Protein AF-A0A7X9HHT7-F1 (afdb_monomer_lite)

Structure (mmCIF, N/CA/C/O backbone):
data_AF-A0A7X9HHT7-F1
#
_entry.id   AF-A0A7X9HHT7-F1
#
loop_
_atom_site.group_PDB
_atom_site.id
_atom_site.type_symbol
_atom_site.label_atom_id
_atom_site.label_alt_id
_atom_site.label_comp_id
_atom_site.label_asym_id
_atom_site.label_entity_id
_atom_site.label_seq_id
_atom_site.pdbx_PDB_ins_code
_atom_site.Cartn_x
_atom_site.Cartn_y
_atom_site.Cartn_z
_atom_site.occupancy
_atom_site.B_iso_or_equiv
_atom_site.auth_seq_id
_atom_site.auth_comp_id
_atom_site.auth_asym_id
_atom_site.auth_atom_id
_atom_site.pdbx_PDB_model_num
ATOM 1 N N . MET A 1 1 ? -0.452 -2.996 3.138 1.00 68.06 1 MET A N 1
ATOM 2 C CA . MET A 1 1 ? -0.405 -1.711 2.404 1.00 68.06 1 MET A CA 1
ATOM 3 C C . MET A 1 1 ? -1.288 -0.634 3.029 1.00 68.06 1 MET A C 1
ATOM 5 O O . MET A 1 1 ? -0.842 0.496 3.069 1.00 68.06 1 MET A O 1
ATOM 9 N N . ARG A 1 2 ? -2.475 -0.946 3.584 1.00 79.44 2 ARG A N 1
ATOM 10 C CA . ARG A 1 2 ? -3.399 0.076 4.130 1.00 79.44 2 ARG A CA 1
ATOM 11 C C . ARG A 1 2 ? -2.807 1.014 5.195 1.00 79.44 2 ARG A C 1
ATOM 13 O O . ARG A 1 2 ? -3.199 2.171 5.240 1.00 79.44 2 ARG A O 1
ATOM 20 N N . ASP A 1 3 ? -1.890 0.516 6.024 1.00 83.19 3 ASP A N 1
ATOM 21 C CA . ASP A 1 3 ? -1.199 1.315 7.048 1.00 83.19 3 ASP A CA 1
ATOM 22 C C . ASP A 1 3 ? 0.188 1.825 6.614 1.00 83.19 3 ASP A C 1
ATOM 24 O O . ASP A 1 3 ? 0.961 2.256 7.460 1.00 83.19 3 ASP A O 1
ATOM 28 N N . ALA A 1 4 ? 0.557 1.714 5.334 1.00 87.44 4 ALA A N 1
ATOM 29 C CA . ALA A 1 4 ? 1.867 2.160 4.864 1.00 87.44 4 ALA A CA 1
ATOM 30 C C . ALA A 1 4 ? 1.840 3.652 4.513 1.00 87.44 4 ALA A C 1
ATOM 32 O O . ALA A 1 4 ? 1.065 4.058 3.647 1.00 87.44 4 ALA A O 1
ATOM 33 N N . ASP A 1 5 ? 2.725 4.436 5.130 1.00 90.31 5 ASP A N 1
ATOM 34 C CA . ASP A 1 5 ? 2.902 5.862 4.823 1.00 90.31 5 ASP A CA 1
ATOM 35 C C . ASP A 1 5 ? 3.690 6.085 3.518 1.00 90.31 5 ASP A C 1
ATOM 37 O O . ASP A 1 5 ? 3.442 7.047 2.790 1.00 90.31 5 ASP A O 1
ATOM 41 N N . LEU A 1 6 ? 4.615 5.170 3.205 1.00 93.75 6 LEU A N 1
ATOM 42 C CA . LEU A 1 6 ? 5.462 5.178 2.012 1.00 93.75 6 LEU A CA 1
ATOM 43 C C . LEU A 1 6 ? 5.339 3.847 1.265 1.00 93.75 6 LEU A C 1
ATOM 45 O O . LEU A 1 6 ? 5.525 2.777 1.847 1.00 93.75 6 LEU A O 1
ATOM 49 N N . VAL A 1 7 ? 5.096 3.929 -0.041 1.00 95.38 7 VAL A N 1
ATOM 50 C CA . VAL A 1 7 ? 5.185 2.805 -0.975 1.00 95.38 7 VAL A CA 1
ATOM 51 C C . VAL A 1 7 ? 6.231 3.144 -2.033 1.00 95.38 7 VAL A C 1
ATOM 53 O O . VAL A 1 7 ? 6.105 4.128 -2.757 1.00 95.38 7 VAL A O 1
ATOM 56 N N . SER A 1 8 ? 7.277 2.324 -2.098 1.00 96.06 8 SER A N 1
ATOM 57 C CA . SER A 1 8 ? 8.361 2.439 -3.072 1.00 96.06 8 SER A CA 1
ATOM 58 C C . SER A 1 8 ? 8.386 1.185 -3.934 1.00 96.06 8 SER A C 1
ATOM 60 O O . SER A 1 8 ? 8.440 0.075 -3.400 1.00 96.06 8 SER A O 1
ATOM 62 N N . ILE A 1 9 ? 8.316 1.368 -5.247 1.00 96.62 9 ILE A N 1
ATOM 63 C CA . ILE A 1 9 ? 8.370 0.305 -6.245 1.00 96.62 9 ILE A CA 1
ATOM 64 C C . ILE A 1 9 ? 9.682 0.436 -7.005 1.00 96.62 9 ILE A C 1
ATOM 66 O O . ILE A 1 9 ? 9.936 1.457 -7.636 1.00 96.62 9 ILE A O 1
ATOM 70 N N . ASP A 1 10 ? 10.481 -0.620 -6.975 1.00 96.81 10 ASP A N 1
ATOM 71 C CA . ASP A 1 10 ? 11.665 -0.777 -7.813 1.00 96.81 10 ASP A CA 1
ATOM 72 C C . ASP A 1 10 ? 11.294 -1.645 -9.025 1.00 96.81 10 ASP A C 1
ATOM 74 O O . ASP A 1 10 ? 10.843 -2.783 -8.863 1.00 96.81 10 ASP A O 1
ATOM 78 N N . MET A 1 11 ? 11.459 -1.112 -10.240 1.00 97.44 11 MET A N 1
ATOM 79 C CA . MET A 1 11 ? 11.096 -1.825 -11.467 1.00 97.44 11 MET A CA 1
ATOM 80 C C . MET A 1 11 ? 11.964 -3.064 -11.736 1.00 97.44 11 MET A C 1
ATOM 82 O O . MET A 1 11 ? 11.523 -3.936 -12.482 1.00 97.44 11 MET A O 1
ATOM 86 N N . ASN A 1 12 ? 13.127 -3.228 -11.089 1.00 96.12 12 ASN A N 1
ATOM 87 C CA . ASN A 1 12 ? 13.894 -4.482 -11.139 1.00 96.12 12 ASN A CA 1
ATOM 88 C C . ASN A 1 12 ? 13.111 -5.673 -10.548 1.00 96.12 12 ASN A C 1
ATOM 90 O O . ASN A 1 12 ? 13.438 -6.824 -10.831 1.00 96.12 12 ASN A O 1
ATOM 94 N N . ALA A 1 13 ? 12.087 -5.422 -9.719 1.00 96.62 13 ALA A N 1
ATOM 95 C CA . ALA A 1 13 ? 11.230 -6.471 -9.165 1.00 96.62 13 ALA A CA 1
ATOM 96 C C . ALA A 1 13 ? 10.283 -7.091 -10.207 1.00 96.62 13 ALA A C 1
ATOM 98 O O . ALA A 1 13 ? 9.715 -8.158 -9.961 1.00 96.62 13 ALA A O 1
ATOM 99 N N . VAL A 1 14 ? 10.088 -6.429 -11.349 1.00 97.94 14 VAL A N 1
ATOM 100 C CA . VAL A 1 14 ? 9.236 -6.891 -12.447 1.00 97.94 14 VAL A CA 1
ATOM 101 C C . VAL A 1 14 ? 10.055 -7.765 -13.391 1.00 97.94 14 VAL A C 1
ATOM 103 O O . VAL A 1 14 ? 11.226 -7.496 -13.663 1.00 97.94 14 VAL A O 1
ATOM 106 N N . ARG A 1 15 ? 9.439 -8.828 -13.913 1.00 97.75 15 ARG A N 1
ATOM 107 C CA . ARG A 1 15 ? 10.104 -9.706 -14.882 1.00 97.75 15 ARG A CA 1
ATOM 108 C C . ARG A 1 15 ? 10.503 -8.937 -16.146 1.00 97.75 15 ARG A C 1
ATOM 110 O O . ARG A 1 15 ? 9.764 -8.084 -16.636 1.00 97.75 15 ARG A O 1
ATOM 117 N N . TYR A 1 16 ? 11.619 -9.331 -16.747 1.00 97.19 16 TYR A N 1
ATOM 118 C CA . TYR A 1 16 ? 12.183 -8.704 -17.945 1.00 97.19 16 TYR A CA 1
ATOM 119 C C . TYR A 1 16 ? 11.182 -8.567 -19.097 1.00 97.19 16 TYR A C 1
ATOM 121 O O . TYR A 1 16 ? 11.201 -7.569 -19.807 1.00 97.19 16 TYR A O 1
ATOM 129 N N . ALA A 1 17 ? 10.295 -9.555 -19.268 1.00 96.69 17 ALA A N 1
ATOM 130 C CA . ALA A 1 17 ? 9.282 -9.542 -20.321 1.00 96.69 17 ALA A CA 1
ATOM 131 C C . ALA A 1 17 ? 8.332 -8.332 -20.240 1.00 96.69 17 ALA A C 1
ATOM 133 O O . ALA A 1 17 ? 7.857 -7.880 -21.278 1.00 96.69 17 ALA A O 1
ATOM 134 N N . ASP A 1 18 ? 8.099 -7.799 -19.036 1.00 97.38 18 ASP A N 1
ATOM 135 C CA . ASP A 1 18 ? 7.193 -6.669 -18.802 1.00 97.38 18 ASP A CA 1
ATOM 136 C C . ASP A 1 18 ? 7.947 -5.377 -18.420 1.00 97.38 18 ASP A C 1
ATOM 138 O O . ASP A 1 18 ? 7.377 -4.292 -18.494 1.00 97.38 18 ASP A O 1
ATOM 142 N N . ALA A 1 19 ? 9.221 -5.472 -18.018 1.00 97.31 19 ALA A N 1
ATOM 143 C CA . ALA A 1 19 ? 10.067 -4.330 -17.663 1.00 97.31 19 ALA A CA 1
ATOM 144 C C . ALA A 1 19 ? 11.532 -4.513 -18.128 1.00 97.31 19 ALA A C 1
ATOM 146 O O . ALA A 1 19 ? 12.427 -4.743 -17.308 1.00 97.31 19 ALA A O 1
ATOM 147 N N . PRO A 1 20 ? 11.818 -4.420 -19.439 1.00 96.69 20 PRO A N 1
ATOM 148 C CA . PRO A 1 20 ? 13.169 -4.614 -19.968 1.00 96.69 20 PRO A CA 1
ATOM 149 C C . PRO A 1 20 ? 14.138 -3.454 -19.668 1.00 96.69 20 PRO A C 1
ATOM 151 O O . PRO A 1 20 ? 15.342 -3.675 -19.539 1.00 96.69 20 PRO A O 1
ATOM 154 N N . GLY A 1 21 ? 13.624 -2.229 -19.540 1.00 97.00 21 GLY A N 1
ATOM 155 C CA . GLY A 1 21 ? 14.376 -1.001 -19.270 1.00 97.00 21 GLY A CA 1
ATOM 156 C C . GLY A 1 21 ? 14.682 -0.745 -17.801 1.00 97.00 21 GLY A C 1
ATOM 157 O O . GLY A 1 21 ? 14.259 0.274 -17.260 1.00 97.00 21 GLY A O 1
ATOM 158 N N . THR A 1 22 ? 15.400 -1.660 -17.155 1.00 96.19 22 THR A N 1
ATOM 159 C CA . THR A 1 22 ? 15.781 -1.575 -15.734 1.00 96.19 22 THR A CA 1
ATOM 160 C C . THR A 1 22 ? 17.290 -1.766 -15.547 1.00 96.19 22 THR A C 1
ATOM 162 O O . THR A 1 22 ? 18.020 -2.084 -16.496 1.00 96.19 22 THR A O 1
ATOM 165 N N . LEU A 1 23 ? 17.806 -1.503 -14.341 1.00 94.50 23 LEU A N 1
ATOM 166 C CA . LEU A 1 23 ? 19.244 -1.602 -14.064 1.00 94.50 23 LEU A CA 1
ATOM 167 C C . LEU A 1 23 ? 19.722 -3.058 -14.035 1.00 94.50 23 LEU A C 1
ATOM 169 O O . LEU A 1 23 ? 20.783 -3.359 -14.593 1.00 94.50 23 LEU A O 1
ATOM 173 N N . ILE A 1 24 ? 18.941 -3.935 -13.399 1.00 93.75 24 ILE A N 1
ATOM 174 C CA . ILE A 1 24 ? 19.250 -5.350 -13.168 1.00 93.75 24 ILE A CA 1
ATOM 175 C C . ILE A 1 24 ? 18.046 -6.202 -13.612 1.00 93.75 24 ILE A C 1
ATOM 177 O O . ILE A 1 24 ? 17.311 -6.727 -12.774 1.00 93.75 24 ILE A O 1
ATOM 181 N N . PRO A 1 25 ? 17.814 -6.353 -14.929 1.00 91.31 25 PRO A N 1
ATOM 182 C CA . PRO A 1 25 ? 16.694 -7.141 -15.423 1.00 91.31 25 PRO A CA 1
ATOM 183 C C . PRO A 1 25 ? 16.838 -8.623 -15.057 1.00 91.31 25 PRO A C 1
ATOM 185 O O . PRO A 1 25 ? 17.900 -9.223 -15.236 1.00 91.31 25 PRO A O 1
ATOM 188 N N . CYS A 1 26 ? 15.743 -9.238 -14.607 1.00 93.12 26 CYS A N 1
ATOM 189 C CA . CYS A 1 26 ? 15.673 -10.663 -14.288 1.00 93.12 26 CYS A CA 1
ATOM 190 C C . CYS A 1 26 ? 14.587 -11.349 -15.124 1.00 93.12 26 CYS A C 1
ATOM 192 O O . CYS A 1 26 ? 13.517 -10.790 -15.344 1.00 93.12 26 CYS A O 1
ATOM 194 N N . ALA A 1 27 ? 14.825 -12.586 -15.569 1.00 95.38 27 ALA A N 1
ATOM 195 C CA . ALA A 1 27 ? 13.820 -13.355 -16.311 1.00 95.38 27 ALA A CA 1
ATOM 196 C C . ALA A 1 27 ? 12.530 -13.586 -15.500 1.00 95.38 27 ALA A C 1
ATOM 198 O O . ALA A 1 27 ? 11.451 -13.693 -16.080 1.00 95.38 27 ALA A O 1
ATOM 199 N N . ASN A 1 28 ? 12.650 -13.629 -14.170 1.00 96.06 28 ASN A N 1
ATOM 200 C CA . ASN A 1 28 ? 11.552 -13.824 -13.233 1.00 96.06 28 ASN A CA 1
ATOM 201 C C . ASN A 1 28 ? 11.353 -12.575 -12.374 1.00 96.06 28 ASN A C 1
ATOM 203 O O . ASN A 1 28 ? 12.308 -11.872 -12.056 1.00 96.06 28 ASN A O 1
ATOM 207 N N . GLY A 1 29 ? 10.118 -12.352 -11.953 1.00 96.94 29 GLY A N 1
ATOM 208 C CA . GLY A 1 29 ? 9.709 -11.218 -11.138 1.00 96.94 29 GLY A CA 1
ATOM 209 C C . GLY A 1 29 ? 8.191 -11.126 -11.122 1.00 96.94 29 GLY A C 1
ATOM 210 O O . GLY A 1 29 ? 7.515 -12.033 -11.616 1.00 96.94 29 GLY A O 1
ATOM 211 N N . LEU A 1 30 ? 7.674 -10.025 -10.585 1.00 97.50 30 LEU A N 1
ATOM 212 C CA . LEU A 1 30 ? 6.257 -9.694 -10.675 1.00 97.50 30 LEU A CA 1
ATOM 213 C C . LEU A 1 30 ? 5.836 -9.589 -12.140 1.00 97.50 30 LEU A C 1
ATOM 215 O O . LEU A 1 30 ? 6.587 -9.081 -12.981 1.00 97.50 30 LEU A O 1
ATOM 219 N N . TYR A 1 31 ? 4.622 -10.040 -12.423 1.00 98.19 31 TYR A N 1
ATOM 220 C CA . TYR A 1 31 ? 3.948 -9.727 -13.674 1.00 98.19 31 TYR A CA 1
ATOM 221 C C . TYR A 1 31 ? 3.489 -8.261 -13.636 1.00 98.19 31 TYR A C 1
ATOM 223 O O . TYR A 1 31 ? 3.113 -7.743 -12.579 1.00 98.19 31 TYR A O 1
ATOM 231 N N . GLY A 1 32 ? 3.480 -7.572 -14.780 1.00 97.62 32 GLY A N 1
ATOM 232 C CA . GLY A 1 32 ? 3.052 -6.165 -14.844 1.00 97.62 32 GLY A CA 1
ATOM 233 C C . GLY A 1 32 ? 1.627 -5.936 -14.311 1.00 97.62 32 GLY A C 1
ATOM 234 O O . GLY A 1 32 ? 1.337 -4.922 -13.677 1.00 97.62 32 GLY A O 1
ATOM 235 N N . GLU A 1 33 ? 0.754 -6.925 -14.490 1.00 97.69 33 GLU A N 1
ATOM 236 C CA . GLU A 1 33 ? -0.618 -6.947 -13.972 1.00 97.69 33 GLU A CA 1
ATOM 237 C C . GLU A 1 33 ? -0.659 -6.967 -12.436 1.00 97.69 33 GLU A C 1
ATOM 239 O O . GLU A 1 33 ? -1.431 -6.227 -11.824 1.00 97.69 33 GLU A O 1
ATOM 244 N N . GLU A 1 34 ? 0.192 -7.782 -11.805 1.00 98.06 34 GLU A N 1
ATOM 245 C CA . GLU A 1 34 ? 0.313 -7.863 -10.346 1.00 98.06 34 GLU A CA 1
ATOM 246 C C . GLU A 1 34 ? 0.822 -6.540 -9.778 1.00 98.06 34 GLU A C 1
ATOM 248 O O . GLU A 1 34 ? 0.303 -6.054 -8.772 1.00 98.06 34 GLU A O 1
ATOM 253 N N . LEU A 1 35 ? 1.793 -5.915 -10.453 1.00 98.00 35 LEU A N 1
ATOM 254 C CA . LEU A 1 35 ? 2.299 -4.604 -10.061 1.00 98.00 35 LEU A CA 1
ATOM 255 C C . LEU A 1 35 ? 1.186 -3.549 -10.075 1.00 98.00 35 LEU A C 1
ATOM 257 O O . LEU A 1 35 ? 1.030 -2.786 -9.119 1.00 98.00 35 LEU A O 1
ATOM 261 N N . CYS A 1 36 ? 0.382 -3.535 -11.137 1.00 97.81 36 CYS A N 1
ATOM 262 C CA . CYS A 1 36 ? -0.744 -2.619 -11.279 1.00 97.81 36 CYS A CA 1
ATOM 263 C C . CYS A 1 36 ? -1.818 -2.854 -10.201 1.00 97.81 36 CYS A C 1
ATOM 265 O O . CYS A 1 36 ? -2.342 -1.895 -9.629 1.00 97.81 36 CYS A O 1
ATOM 267 N N . GLN A 1 37 ? -2.103 -4.115 -9.852 1.00 96.94 37 GLN A N 1
ATOM 268 C CA . GLN A 1 37 ? -3.000 -4.455 -8.740 1.00 96.94 37 GLN A CA 1
ATOM 269 C C . GLN A 1 37 ? -2.456 -3.962 -7.392 1.00 96.94 37 GLN A C 1
ATOM 271 O O . GLN A 1 37 ? -3.194 -3.350 -6.616 1.00 96.94 37 GLN A O 1
ATOM 276 N N . LEU A 1 38 ? -1.162 -4.165 -7.122 1.00 95.88 38 LEU A N 1
ATOM 277 C CA . LEU A 1 38 ? -0.508 -3.674 -5.906 1.00 95.88 38 LEU A CA 1
ATOM 278 C C . LEU A 1 38 ? -0.556 -2.145 -5.816 1.00 95.88 38 LEU A C 1
ATOM 280 O O . LEU A 1 38 ? -0.868 -1.604 -4.754 1.00 95.88 38 LEU A O 1
ATOM 284 N N . ALA A 1 39 ? -0.307 -1.443 -6.921 1.00 96.62 39 ALA A N 1
ATOM 285 C CA . ALA A 1 39 ? -0.401 0.012 -6.977 1.00 96.62 39 ALA A CA 1
ATOM 286 C C . ALA A 1 39 ? -1.829 0.504 -6.712 1.00 96.62 39 ALA A C 1
ATOM 288 O O . ALA A 1 39 ? -2.026 1.418 -5.908 1.00 96.62 39 ALA A O 1
ATOM 289 N N . ARG A 1 40 ? -2.842 -0.159 -7.282 1.00 95.50 40 ARG A N 1
ATOM 290 C CA . ARG A 1 40 ? -4.246 0.127 -6.965 1.00 95.50 40 ARG A CA 1
ATOM 291 C C . ARG A 1 40 ? -4.555 -0.078 -5.482 1.00 95.50 40 ARG A C 1
ATOM 293 O O . ARG A 1 40 ? -5.196 0.773 -4.867 1.00 95.50 40 ARG A O 1
ATOM 300 N N . TYR A 1 41 ? -4.068 -1.161 -4.874 1.00 92.56 41 TYR A N 1
ATOM 301 C CA . TYR A 1 41 ? -4.239 -1.402 -3.437 1.00 92.56 41 TYR A CA 1
ATOM 302 C C . TYR A 1 41 ? -3.492 -0.398 -2.556 1.00 92.56 41 TYR A C 1
ATOM 304 O O . TYR A 1 41 ? -3.986 -0.069 -1.476 1.00 92.56 41 TYR A O 1
ATOM 312 N N . ALA A 1 42 ? -2.341 0.110 -3.004 1.00 93.88 42 ALA A N 1
ATOM 313 C CA . ALA A 1 42 ? -1.661 1.225 -2.351 1.00 93.88 42 ALA A CA 1
ATOM 314 C C . ALA A 1 42 ? -2.541 2.482 -2.361 1.00 93.88 42 ALA A C 1
ATOM 316 O O . ALA A 1 42 ? -2.742 3.084 -1.312 1.00 93.88 42 ALA A O 1
ATOM 317 N N . GLY A 1 43 ? -3.131 2.827 -3.512 1.00 93.12 43 GLY A N 1
ATOM 318 C CA . GLY A 1 43 ? -4.012 3.993 -3.650 1.00 93.12 43 GLY A CA 1
ATOM 319 C C . GLY A 1 43 ? -5.295 3.886 -2.821 1.00 93.12 43 GLY A C 1
ATOM 320 O O . GLY A 1 43 ? -5.722 4.849 -2.187 1.00 93.12 43 GLY A O 1
ATOM 321 N N . LEU A 1 44 ? -5.880 2.688 -2.741 1.00 90.88 44 LEU A N 1
ATOM 322 C CA . LEU A 1 44 ? -7.037 2.406 -1.879 1.00 90.88 44 LEU A CA 1
ATOM 323 C C . LEU A 1 44 ? -6.700 2.451 -0.374 1.00 90.88 44 LEU A C 1
ATOM 325 O O . LEU A 1 44 ? -7.609 2.402 0.462 1.00 90.88 44 LEU A O 1
ATOM 329 N N . GLY A 1 45 ? -5.414 2.494 -0.012 1.00 85.12 45 GLY A N 1
ATOM 330 C CA . GLY A 1 45 ? -4.939 2.602 1.362 1.00 85.12 45 GLY A CA 1
ATOM 331 C C . GLY A 1 45 ? -5.085 4.023 1.907 1.00 85.12 45 GLY A C 1
ATOM 332 O O . GLY A 1 45 ? -4.562 4.971 1.343 1.00 85.12 45 GLY A O 1
ATOM 333 N N . GLY A 1 46 ? -5.787 4.194 3.030 1.00 76.56 46 GLY A N 1
ATOM 334 C CA . GLY A 1 46 ? -6.104 5.518 3.592 1.00 76.56 46 GLY A CA 1
ATOM 335 C C . GLY A 1 46 ? -4.932 6.319 4.180 1.00 76.56 46 GLY A C 1
ATOM 336 O O . GLY A 1 46 ? -5.150 7.458 4.574 1.00 76.56 46 GLY A O 1
ATOM 337 N N . LYS A 1 47 ? -3.721 5.747 4.287 1.00 84.88 47 LYS A N 1
ATOM 338 C CA . LYS A 1 47 ? -2.563 6.389 4.950 1.00 84.88 47 LYS A CA 1
ATOM 339 C C . LYS A 1 47 ? -1.374 6.705 4.035 1.00 84.88 47 LYS A C 1
ATOM 341 O O . LYS A 1 47 ? -0.452 7.392 4.467 1.00 84.88 47 LYS A O 1
ATOM 346 N N . THR A 1 48 ? -1.356 6.227 2.791 1.00 90.69 48 THR A N 1
ATOM 347 C CA . THR A 1 48 ? -0.181 6.402 1.923 1.00 90.69 48 THR A CA 1
ATOM 348 C C . THR A 1 48 ? 0.005 7.867 1.545 1.00 90.69 48 THR A C 1
ATOM 350 O O . THR A 1 48 ? -0.815 8.455 0.850 1.00 90.69 48 THR A O 1
ATOM 353 N N . SER A 1 49 ? 1.111 8.443 2.012 1.00 90.44 49 SER A N 1
ATOM 354 C CA . SER A 1 49 ? 1.484 9.843 1.800 1.00 90.44 49 SER A CA 1
ATOM 355 C C . SER A 1 49 ? 2.483 10.001 0.658 1.00 90.44 49 SER A C 1
ATOM 357 O O . SER A 1 49 ? 2.513 11.036 -0.003 1.00 90.44 49 SER A O 1
ATOM 359 N N . VAL A 1 50 ? 3.306 8.977 0.416 1.00 94.19 50 VAL A N 1
ATOM 360 C CA . VAL A 1 50 ? 4.315 8.977 -0.645 1.00 94.19 50 VAL A CA 1
ATOM 361 C C . VAL A 1 50 ? 4.228 7.678 -1.438 1.00 94.19 50 VAL A C 1
ATOM 363 O O . VAL A 1 50 ? 4.274 6.585 -0.873 1.00 94.19 50 VAL A O 1
ATOM 366 N N . PHE A 1 51 ? 4.135 7.813 -2.758 1.00 96.50 51 PHE A N 1
ATOM 367 C CA . PHE A 1 51 ? 4.183 6.713 -3.713 1.00 96.50 51 PHE A CA 1
ATOM 368 C C . PHE A 1 51 ? 5.244 7.022 -4.768 1.00 96.50 51 PHE A C 1
ATOM 370 O O . PHE A 1 51 ? 5.235 8.109 -5.346 1.00 96.50 51 PHE A O 1
ATOM 377 N N . GLY A 1 52 ? 6.162 6.088 -5.006 1.00 97.00 52 GLY A N 1
ATOM 378 C CA . GLY A 1 52 ? 7.248 6.263 -5.966 1.00 97.00 52 GLY A CA 1
ATOM 379 C C . GLY A 1 52 ? 7.509 5.005 -6.781 1.00 97.00 52 GLY A C 1
ATOM 380 O O . GLY A 1 52 ? 7.446 3.896 -6.251 1.00 97.00 52 GLY A O 1
ATOM 381 N N . VAL A 1 53 ? 7.820 5.203 -8.062 1.00 97.88 53 VAL A N 1
ATOM 382 C CA . VAL A 1 53 ? 8.272 4.164 -8.994 1.00 97.88 53 VAL A CA 1
ATOM 383 C C . VAL A 1 53 ? 9.683 4.535 -9.444 1.00 97.88 53 VAL A C 1
ATOM 385 O O . VAL A 1 53 ? 9.912 5.658 -9.893 1.00 97.88 53 VAL A O 1
ATOM 388 N N . PHE A 1 54 ? 10.622 3.610 -9.286 1.00 97.06 54 PHE A N 1
ATOM 389 C CA . PHE A 1 54 ? 12.060 3.827 -9.437 1.00 97.06 54 PHE A CA 1
ATOM 390 C C . PHE A 1 54 ? 12.683 2.813 -10.407 1.00 97.06 54 PHE A C 1
ATOM 392 O O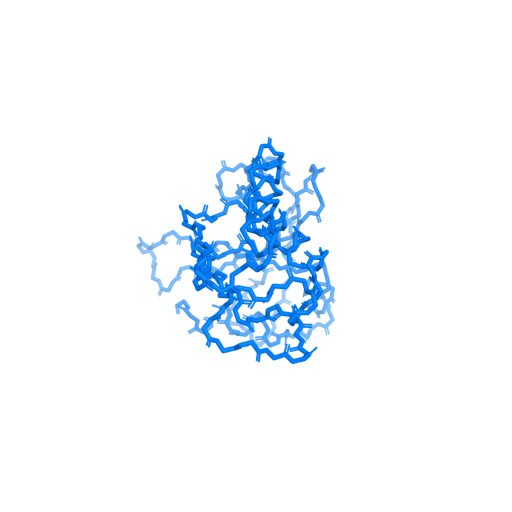 . PHE A 1 54 ? 12.032 1.861 -10.831 1.00 97.06 54 PHE A O 1
ATOM 399 N N . ASP A 1 55 ? 13.955 3.025 -10.749 1.00 95.75 55 ASP A N 1
ATOM 400 C CA . ASP A 1 55 ? 14.771 2.133 -11.590 1.00 95.75 55 ASP A CA 1
ATOM 401 C C . ASP A 1 55 ? 14.260 1.920 -13.020 1.00 95.75 55 ASP A C 1
ATOM 403 O O . ASP A 1 55 ? 14.329 0.836 -13.599 1.00 95.75 55 ASP A O 1
ATOM 407 N N . ILE A 1 56 ? 13.813 3.019 -13.626 1.00 96.88 56 ILE A N 1
ATOM 408 C CA . ILE A 1 56 ? 13.472 3.098 -15.047 1.00 96.88 56 ILE A CA 1
ATOM 409 C C . ILE A 1 56 ? 14.672 3.676 -15.799 1.00 96.88 56 ILE A C 1
ATOM 411 O O . ILE A 1 56 ? 15.101 4.798 -15.521 1.00 96.88 56 ILE A O 1
ATOM 415 N N . LEU A 1 57 ? 15.202 2.927 -16.767 1.00 96.75 57 LEU A N 1
ATOM 416 C CA . LEU A 1 57 ? 16.322 3.336 -17.616 1.00 96.75 57 LEU A CA 1
ATOM 417 C C . LEU A 1 57 ? 15.857 3.490 -19.075 1.00 96.75 57 LEU A C 1
ATOM 419 O O . LEU A 1 57 ? 15.858 2.498 -19.806 1.00 96.75 57 LEU A O 1
ATOM 423 N N . PRO A 1 58 ? 15.513 4.714 -19.531 1.00 93.69 58 PRO A N 1
ATOM 424 C CA . PRO A 1 58 ? 15.008 4.952 -20.887 1.00 93.69 58 PRO A CA 1
ATOM 425 C C . PRO A 1 58 ? 15.944 4.452 -21.994 1.00 93.69 58 PRO A C 1
ATOM 427 O O . PRO A 1 58 ? 15.491 3.858 -22.967 1.00 93.69 58 PRO A O 1
ATOM 430 N N . ASP A 1 59 ? 17.260 4.600 -21.810 1.00 95.44 59 ASP A N 1
ATOM 431 C CA . ASP A 1 59 ? 18.270 4.146 -22.780 1.00 95.44 59 ASP A CA 1
ATOM 432 C C . ASP A 1 59 ? 18.294 2.617 -22.964 1.00 95.44 59 ASP A C 1
ATOM 434 O O . ASP A 1 59 ? 18.869 2.110 -23.928 1.00 95.44 59 ASP A O 1
ATOM 438 N N . ARG A 1 60 ? 17.697 1.869 -22.028 1.00 93.44 60 ARG A N 1
ATOM 439 C CA . ARG A 1 60 ? 17.617 0.403 -22.035 1.00 93.44 60 ARG A CA 1
ATOM 440 C C . ARG A 1 60 ? 16.190 -0.109 -22.217 1.00 93.44 60 ARG A C 1
ATOM 442 O O . ARG A 1 60 ? 15.975 -1.306 -22.066 1.00 93.44 60 ARG A O 1
ATOM 449 N N . ASP A 1 61 ? 15.233 0.765 -22.528 1.00 96.69 61 ASP A N 1
ATOM 450 C CA . ASP A 1 61 ? 13.811 0.432 -22.587 1.00 96.69 61 ASP A CA 1
ATOM 451 C C . ASP A 1 61 ? 13.316 0.290 -24.040 1.00 96.69 61 ASP A C 1
ATOM 453 O O . ASP A 1 61 ? 12.812 1.252 -24.633 1.00 96.69 61 ASP A O 1
ATOM 457 N N . PRO A 1 62 ? 13.475 -0.889 -24.675 1.00 93.62 62 PRO A N 1
ATOM 458 C CA . PRO A 1 62 ? 13.001 -1.094 -26.034 1.00 93.62 62 PRO A CA 1
ATOM 459 C C . PRO A 1 62 ? 11.498 -0.829 -26.104 1.00 93.62 62 PRO A C 1
ATOM 461 O O . PRO A 1 62 ? 10.719 -1.398 -25.345 1.00 93.62 62 PRO A O 1
ATOM 464 N N . LEU A 1 63 ? 11.093 0.026 -27.045 1.00 95.94 63 LEU A N 1
ATOM 465 C CA . LEU A 1 63 ? 9.696 0.430 -27.244 1.00 95.94 63 LEU A CA 1
ATOM 466 C C . LEU A 1 63 ? 9.057 1.125 -26.023 1.00 95.94 63 LEU A C 1
ATOM 468 O O . LEU A 1 63 ? 7.836 1.274 -25.986 1.00 95.94 63 LEU A O 1
ATOM 472 N N . ASN A 1 64 ? 9.857 1.601 -25.062 1.00 97.25 64 ASN A N 1
ATOM 473 C CA . ASN A 1 64 ? 9.389 2.247 -23.833 1.00 97.25 64 ASN A CA 1
ATOM 474 C C . ASN A 1 64 ? 8.430 1.363 -23.006 1.00 97.25 64 ASN A C 1
ATOM 476 O O . ASN A 1 64 ? 7.446 1.866 -22.460 1.00 97.25 64 ASN A O 1
ATOM 480 N N . VAL A 1 65 ? 8.639 0.044 -22.984 1.00 97.56 65 VAL A N 1
ATOM 481 C CA . VAL A 1 65 ? 7.747 -0.912 -22.307 1.00 97.56 65 VAL A CA 1
ATOM 482 C C . VAL A 1 65 ? 7.754 -0.693 -20.792 1.00 97.56 65 VAL A C 1
ATOM 484 O O . VAL A 1 65 ? 6.682 -0.576 -20.194 1.00 97.56 65 VAL A O 1
ATOM 487 N N . THR A 1 66 ? 8.929 -0.545 -20.171 1.00 98.00 66 THR A N 1
ATOM 488 C CA . THR A 1 66 ? 9.043 -0.259 -18.729 1.00 98.00 66 THR A CA 1
ATOM 489 C C . THR A 1 66 ? 8.400 1.080 -18.382 1.00 98.00 66 THR A C 1
ATOM 491 O O . THR A 1 66 ? 7.664 1.175 -17.401 1.00 98.00 66 THR A O 1
ATOM 494 N N . ALA A 1 67 ? 8.635 2.117 -19.188 1.00 97.94 67 ALA A N 1
ATOM 495 C CA . ALA A 1 67 ? 8.047 3.436 -18.979 1.00 97.94 67 ALA A CA 1
ATOM 496 C C . ALA A 1 67 ? 6.513 3.416 -19.111 1.00 97.94 67 ALA A C 1
ATOM 498 O O . ALA A 1 67 ? 5.819 4.051 -18.315 1.00 97.94 67 ALA A O 1
ATOM 499 N N . GLN A 1 68 ? 5.967 2.656 -20.067 1.00 97.94 68 GLN A N 1
ATOM 500 C CA . GLN A 1 68 ? 4.520 2.451 -20.202 1.00 97.94 68 GLN A CA 1
ATOM 501 C C . GLN A 1 68 ? 3.935 1.721 -18.988 1.00 97.94 68 GLN A C 1
ATOM 503 O O . GLN A 1 68 ? 2.911 2.156 -18.456 1.00 97.94 68 GLN A O 1
ATOM 508 N N . LEU A 1 69 ? 4.595 0.663 -18.506 1.00 98.25 69 LEU A N 1
ATOM 509 C CA . LEU A 1 69 ? 4.163 -0.055 -17.307 1.00 98.25 69 LEU A CA 1
ATOM 510 C C . LEU A 1 69 ? 4.224 0.838 -16.060 1.00 98.25 69 LEU A C 1
ATOM 512 O O . LEU A 1 69 ? 3.293 0.836 -15.254 1.00 98.25 69 LEU A O 1
ATOM 516 N N . ALA A 1 70 ? 5.266 1.656 -15.913 1.00 98.25 70 ALA A N 1
ATOM 517 C CA . ALA A 1 70 ? 5.363 2.626 -14.825 1.00 98.25 70 ALA A CA 1
ATOM 518 C C . ALA A 1 70 ? 4.226 3.661 -14.880 1.00 98.25 70 ALA A C 1
ATOM 520 O O . ALA A 1 70 ? 3.605 3.953 -13.857 1.00 98.25 70 ALA A O 1
ATOM 521 N N . ALA A 1 71 ? 3.892 4.166 -16.072 1.00 98.12 71 ALA A N 1
ATOM 522 C CA . ALA A 1 71 ? 2.766 5.079 -16.256 1.00 98.12 71 ALA A CA 1
ATOM 523 C C . ALA A 1 71 ? 1.424 4.426 -15.876 1.00 98.12 71 ALA A C 1
ATOM 525 O O . ALA A 1 71 ? 0.621 5.044 -15.175 1.00 98.12 71 ALA A O 1
ATOM 526 N N . GLN A 1 72 ? 1.193 3.168 -16.269 1.00 98.06 72 GLN A N 1
ATOM 527 C CA . GLN A 1 72 ? 0.002 2.409 -15.865 1.00 98.06 72 GLN A CA 1
ATOM 528 C C . GLN A 1 72 ? -0.037 2.165 -14.355 1.00 98.06 72 GLN A C 1
ATOM 530 O O . GLN A 1 72 ? -1.075 2.351 -13.728 1.00 98.06 72 GLN A O 1
ATOM 535 N N . THR A 1 73 ? 1.102 1.823 -13.757 1.00 98.25 73 THR A N 1
ATOM 536 C CA . THR A 1 73 ? 1.252 1.625 -12.309 1.00 98.25 73 THR A CA 1
ATOM 537 C C . THR A 1 73 ? 0.839 2.887 -11.545 1.00 98.25 73 THR A C 1
ATOM 539 O O . THR A 1 73 ? 0.040 2.818 -10.610 1.00 98.25 73 THR A O 1
ATOM 542 N N . ILE A 1 74 ? 1.306 4.061 -11.985 1.00 98.19 74 ILE A N 1
ATOM 543 C CA . ILE A 1 74 ? 0.900 5.356 -11.417 1.00 98.19 74 ILE A CA 1
ATOM 544 C C . ILE A 1 74 ? -0.596 5.606 -11.641 1.00 98.19 74 ILE A C 1
ATOM 546 O O . ILE A 1 74 ? -1.288 6.041 -10.722 1.00 98.19 74 ILE A O 1
ATOM 550 N N . TRP A 1 75 ? -1.118 5.3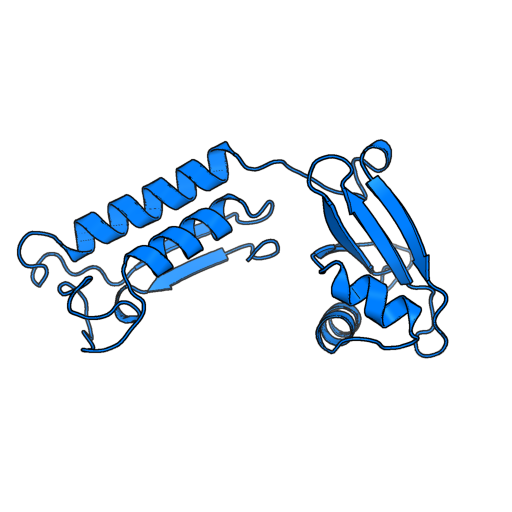17 -12.835 1.00 98.25 75 TRP A N 1
ATOM 551 C CA . TRP A 1 75 ? -2.539 5.495 -13.132 1.00 98.25 75 TRP A CA 1
ATOM 552 C C . TRP A 1 75 ? -3.431 4.651 -12.214 1.00 98.25 75 TRP A C 1
ATOM 554 O O . TRP A 1 75 ? -4.372 5.187 -11.634 1.00 98.25 75 TRP A O 1
ATOM 564 N N . TYR A 1 76 ? -3.101 3.375 -12.001 1.00 97.75 76 TYR A N 1
ATOM 565 C CA . TYR A 1 7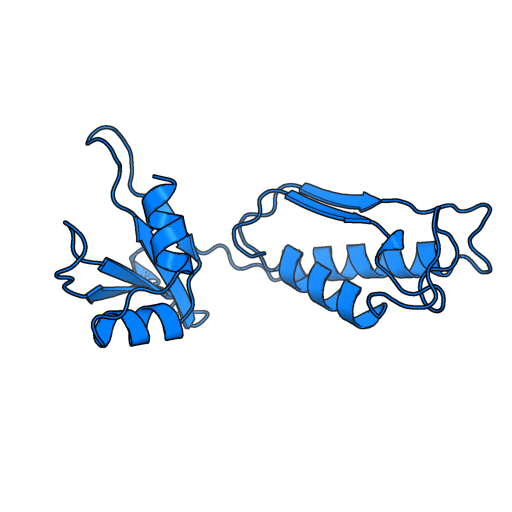6 ? -3.831 2.496 -11.084 1.00 97.75 76 TYR A CA 1
ATOM 566 C C . TYR A 1 76 ? -3.736 2.954 -9.628 1.00 97.75 76 TYR A C 1
ATOM 568 O O . TYR A 1 76 ? -4.722 2.871 -8.895 1.00 97.75 76 TYR A O 1
ATOM 576 N N . PHE A 1 77 ? -2.585 3.488 -9.206 1.00 96.88 77 PHE A N 1
ATOM 577 C CA . PHE A 1 77 ? -2.468 4.132 -7.899 1.00 96.88 77 PHE A CA 1
ATOM 578 C C . PHE A 1 77 ? -3.427 5.322 -7.768 1.00 96.88 77 PHE A C 1
ATOM 580 O O . PHE A 1 77 ? -4.181 5.393 -6.799 1.00 96.88 77 PHE A O 1
ATOM 587 N N . LEU A 1 78 ? -3.452 6.229 -8.750 1.00 96.62 78 LEU A N 1
ATOM 588 C CA . LEU A 1 78 ? -4.342 7.396 -8.747 1.00 96.62 78 LEU A CA 1
ATOM 589 C C . LEU A 1 78 ? -5.822 7.002 -8.819 1.00 96.62 78 LEU A C 1
ATOM 591 O O . LEU A 1 78 ? -6.661 7.607 -8.155 1.00 96.62 78 LEU A O 1
ATOM 595 N N . GLU A 1 79 ? -6.150 5.975 -9.594 1.00 96.25 79 GLU A N 1
ATOM 596 C CA . GLU A 1 79 ? -7.502 5.435 -9.702 1.00 96.25 79 GLU A CA 1
ATOM 597 C C . GLU A 1 79 ? -7.953 4.817 -8.368 1.00 96.25 79 GLU A C 1
ATOM 599 O O . GLU A 1 79 ? -9.044 5.131 -7.886 1.00 96.25 79 GLU A O 1
ATOM 604 N N . GLY A 1 80 ? -7.082 4.056 -7.696 1.00 94.31 80 GLY A N 1
ATOM 605 C CA . GLY A 1 80 ? -7.293 3.596 -6.321 1.00 94.31 80 GLY A CA 1
ATOM 606 C C . GLY A 1 80 ? -7.457 4.744 -5.323 1.00 94.31 80 GLY A C 1
ATOM 607 O O . GLY A 1 80 ? -8.372 4.717 -4.502 1.00 94.31 80 GLY A O 1
ATOM 608 N N . LEU A 1 81 ? -6.627 5.783 -5.432 1.00 93.19 81 LEU A N 1
ATOM 609 C CA . LEU A 1 81 ? -6.686 6.969 -4.577 1.00 93.19 81 LEU A CA 1
ATOM 610 C C . LEU A 1 81 ? -7.996 7.744 -4.757 1.00 93.19 81 LEU A C 1
ATOM 612 O O . LEU A 1 81 ? -8.597 8.172 -3.776 1.00 93.19 81 LEU A O 1
ATOM 616 N N . SER A 1 82 ? -8.485 7.879 -5.991 1.00 93.50 82 SER A N 1
ATOM 617 C CA . SER A 1 82 ? -9.754 8.563 -6.282 1.00 93.50 82 SER A CA 1
ATOM 618 C C . SER A 1 82 ? -10.978 7.858 -5.685 1.00 93.50 82 SER A C 1
ATOM 620 O O . SER A 1 82 ? -12.008 8.485 -5.454 1.00 93.50 82 SER A O 1
ATOM 622 N N . GLN A 1 83 ? -10.856 6.556 -5.423 1.00 91.44 83 GLN A N 1
ATOM 623 C CA . GLN A 1 83 ? -11.898 5.707 -4.844 1.00 91.44 83 GLN A CA 1
ATOM 624 C C . GLN A 1 83 ? -11.641 5.420 -3.358 1.00 91.44 83 GLN A C 1
ATOM 626 O O . GLN A 1 83 ? -12.340 4.610 -2.744 1.00 91.44 83 GLN A O 1
ATOM 631 N N . ASN A 1 84 ? -10.622 6.052 -2.773 1.00 87.56 84 ASN A N 1
ATOM 632 C CA . ASN A 1 84 ? -10.274 5.877 -1.378 1.00 87.56 84 ASN A CA 1
ATOM 633 C C . ASN A 1 84 ? -11.378 6.456 -0.487 1.00 87.56 84 ASN A C 1
ATOM 635 O O . ASN A 1 84 ? -11.721 7.635 -0.571 1.00 87.56 84 ASN A O 1
ATOM 639 N N . LEU A 1 85 ? -11.925 5.611 0.385 1.00 86.38 85 LEU A N 1
ATOM 640 C CA . LEU A 1 85 ? -12.811 6.051 1.449 1.00 86.38 85 LE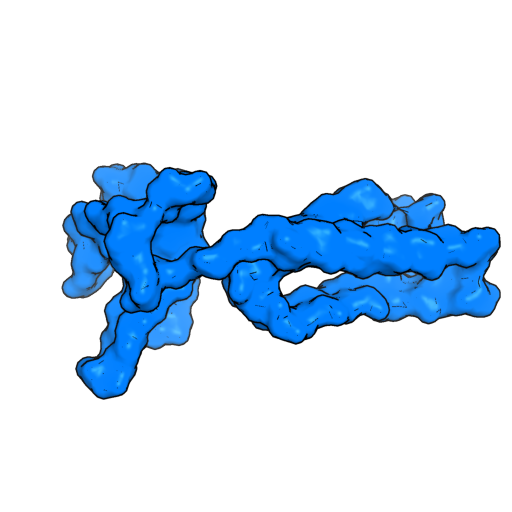U A CA 1
ATOM 641 C C . LEU A 1 85 ? -11.987 6.231 2.723 1.00 86.38 85 LEU A C 1
ATOM 643 O O . LEU A 1 85 ? -11.496 5.250 3.288 1.00 86.38 85 LEU A O 1
ATOM 647 N N . TYR A 1 86 ? -11.863 7.480 3.175 1.00 86.69 86 TYR A N 1
ATOM 648 C CA . TYR A 1 86 ? -11.233 7.775 4.456 1.00 86.69 86 TYR A CA 1
ATOM 649 C C . TYR A 1 86 ? -12.093 7.237 5.603 1.00 86.69 86 TYR A C 1
ATOM 651 O O . TYR A 1 86 ? -13.261 7.603 5.753 1.00 86.69 86 TYR A O 1
ATOM 659 N N . GLU A 1 87 ? -11.493 6.366 6.410 1.00 89.50 87 GLU A N 1
ATOM 660 C CA . GLU A 1 87 ? -12.152 5.639 7.489 1.00 89.50 87 GLU A CA 1
ATOM 661 C C . GLU A 1 87 ? -11.247 5.621 8.722 1.00 89.50 87 GLU A C 1
ATOM 663 O O . GLU A 1 87 ? -10.155 5.046 8.701 1.00 89.50 87 GLU A O 1
ATOM 668 N N . ASN A 1 88 ? -11.722 6.225 9.810 1.00 90.62 88 ASN A N 1
ATOM 669 C CA . ASN A 1 88 ? -11.030 6.229 11.092 1.00 90.62 88 ASN A CA 1
ATOM 670 C C . ASN A 1 88 ? -12.038 6.015 12.239 1.00 90.62 88 ASN A C 1
ATOM 672 O O . ASN A 1 88 ? -12.807 6.931 12.540 1.00 90.62 88 ASN A O 1
ATOM 676 N N . PRO A 1 89 ? -12.036 4.835 12.894 1.00 92.50 89 PRO A N 1
ATOM 677 C CA . PRO A 1 89 ? -12.949 4.532 13.997 1.00 92.50 89 PRO A CA 1
ATOM 678 C C . PRO A 1 89 ? -12.878 5.497 15.184 1.00 92.50 89 PRO A C 1
ATOM 680 O O . PRO A 1 89 ? -13.876 5.678 15.874 1.00 92.50 89 PRO A O 1
ATOM 683 N N . LEU A 1 90 ? -11.718 6.119 15.426 1.00 91.62 90 LEU A N 1
ATOM 684 C CA . LEU A 1 90 ? -11.538 7.051 16.543 1.00 91.62 90 LEU A CA 1
ATOM 685 C C . LEU A 1 90 ? -12.119 8.440 16.245 1.00 91.62 90 LEU A C 1
ATOM 687 O O . LEU A 1 90 ? -12.479 9.163 17.169 1.00 91.62 90 LEU A O 1
ATOM 691 N N . GLU A 1 91 ? -12.202 8.817 14.969 1.00 92.44 91 GLU A N 1
ATOM 692 C CA . GLU A 1 91 ? -12.735 10.116 14.536 1.00 92.44 91 GLU A CA 1
ATOM 693 C C . GLU A 1 91 ? -14.211 10.046 14.133 1.00 92.44 91 GLU A C 1
ATOM 695 O O . GLU A 1 91 ? -14.916 11.045 14.245 1.00 92.44 91 GLU A O 1
ATOM 700 N N . GLN A 1 92 ? -14.669 8.888 13.650 1.00 93.62 92 GLN A N 1
ATOM 701 C CA . GLN A 1 92 ? -16.017 8.681 13.106 1.00 93.62 92 GLN A CA 1
ATOM 702 C C . GLN A 1 92 ? -16.698 7.445 13.722 1.00 93.62 92 GLN A C 1
ATOM 704 O O . GLN A 1 92 ? -17.130 6.562 12.975 1.00 93.62 92 GLN A O 1
ATOM 709 N N . PRO A 1 93 ? -16.770 7.316 15.062 1.00 93.56 93 PRO A N 1
ATOM 710 C CA . PRO A 1 93 ? -17.218 6.093 15.736 1.00 93.56 93 PRO A CA 1
ATOM 711 C C . PRO A 1 93 ? -18.628 5.641 15.326 1.00 93.56 93 PRO A C 1
ATOM 713 O O . PRO A 1 93 ? -18.913 4.446 15.320 1.00 93.56 93 PRO A O 1
ATOM 716 N N . GLU A 1 94 ? -19.500 6.565 14.921 1.00 95.81 94 GLU A N 1
ATOM 717 C CA . GLU A 1 94 ? -20.862 6.292 14.455 1.00 95.81 94 GLU A CA 1
ATOM 718 C C . GLU A 1 94 ? -20.927 5.451 13.170 1.00 95.81 94 GLU A C 1
ATOM 720 O O . GLU A 1 94 ? -21.950 4.825 12.893 1.00 95.81 94 GLU A O 1
ATOM 725 N N . LYS A 1 95 ? -19.841 5.406 12.388 1.00 95.75 95 LYS A N 1
ATOM 726 C CA . LYS A 1 95 ? -19.752 4.619 11.148 1.00 95.75 95 LYS A CA 1
ATOM 727 C C . LYS A 1 95 ? -19.244 3.194 11.368 1.00 95.75 95 LYS A C 1
ATOM 729 O O . LYS A 1 95 ? -19.070 2.458 10.393 1.00 95.75 95 LYS A O 1
ATOM 734 N N . PHE A 1 96 ? -18.999 2.797 12.617 1.00 97.38 96 PHE A N 1
ATOM 735 C CA . PHE A 1 96 ? -18.389 1.512 12.945 1.00 97.38 96 PHE A CA 1
ATOM 736 C C . PHE A 1 96 ? -19.207 0.732 13.970 1.00 97.38 96 PHE A C 1
ATOM 738 O O . PHE A 1 96 ? -19.840 1.287 14.865 1.00 97.38 96 PHE A O 1
ATOM 745 N N . ARG A 1 97 ? -19.143 -0.597 13.870 1.00 97.25 97 ARG A N 1
ATOM 746 C CA . ARG A 1 97 ? -19.533 -1.498 14.960 1.00 97.25 97 ARG A CA 1
ATOM 747 C C . ARG A 1 97 ? -18.317 -1.773 15.827 1.00 97.25 97 ARG A C 1
ATOM 749 O O . ARG A 1 97 ? -17.274 -2.156 15.301 1.00 97.25 97 ARG A O 1
ATOM 756 N N . LYS A 1 98 ? -18.467 -1.587 17.137 1.00 96.50 98 LYS A N 1
ATOM 757 C CA . LYS A 1 98 ? -17.441 -1.874 18.142 1.00 96.50 98 LYS A CA 1
ATOM 758 C C . LYS A 1 98 ? -17.664 -3.269 18.726 1.00 96.50 98 LYS A C 1
ATOM 760 O O . LYS A 1 98 ? -18.772 -3.576 19.162 1.00 96.50 98 LYS A O 1
ATOM 765 N N . TYR A 1 99 ? -16.611 -4.075 18.769 1.00 95.56 99 TYR A N 1
ATOM 766 C CA . TYR A 1 99 ? -16.590 -5.394 19.393 1.00 95.56 99 TYR A CA 1
ATOM 767 C C . TYR A 1 99 ? -15.511 -5.410 20.471 1.00 95.56 99 TYR A C 1
ATOM 769 O O . TYR A 1 99 ? -14.388 -4.979 20.222 1.00 95.56 99 TYR A O 1
ATOM 777 N N . ILE A 1 100 ? -15.852 -5.893 21.662 1.00 93.75 100 ILE A N 1
ATOM 778 C CA . ILE A 1 100 ? -14.915 -6.023 22.779 1.00 93.75 100 ILE A CA 1
ATOM 779 C C . ILE A 1 100 ? -14.780 -7.510 23.073 1.00 93.75 100 ILE A C 1
ATOM 781 O O . ILE A 1 100 ? -15.780 -8.189 23.306 1.00 93.75 100 ILE A O 1
ATOM 785 N N . VAL A 1 101 ? -13.552 -8.010 23.002 1.00 91.25 101 VAL A N 1
ATOM 786 C CA . VAL A 1 101 ? -13.211 -9.406 23.259 1.00 91.25 101 VAL A CA 1
ATOM 787 C C . VAL A 1 101 ? -12.350 -9.442 24.510 1.00 91.25 101 VAL A C 1
ATOM 789 O O . VAL A 1 101 ? -11.251 -8.884 24.525 1.00 91.25 101 VAL A O 1
ATOM 792 N N . ALA A 1 102 ? -12.868 -10.085 25.554 1.00 86.12 102 ALA A N 1
ATOM 793 C CA . ALA A 1 102 ? -12.108 -10.321 26.769 1.00 86.12 102 ALA A CA 1
ATOM 794 C C . ALA A 1 102 ? -10.895 -11.195 26.443 1.00 86.12 102 ALA A C 1
ATOM 796 O O . ALA A 1 102 ? -11.016 -12.193 25.728 1.00 86.12 102 ALA A O 1
ATOM 797 N N . ASN A 1 103 ? -9.731 -10.811 26.955 1.00 76.12 103 ASN A N 1
ATOM 798 C CA . ASN A 1 103 ? -8.505 -11.569 26.768 1.00 76.12 103 ASN A CA 1
ATOM 799 C C . ASN A 1 103 ? -7.855 -11.853 28.120 1.00 76.12 103 ASN A C 1
ATOM 801 O O . ASN A 1 103 ? -7.819 -10.990 28.990 1.00 76.12 103 ASN A O 1
ATOM 805 N N . GLU A 1 104 ? -7.325 -13.061 28.273 1.00 72.94 104 GLU A N 1
ATOM 806 C CA . GLU A 1 104 ? -6.619 -13.488 29.483 1.00 72.94 104 GLU A CA 1
ATOM 807 C C . GLU A 1 104 ? -5.097 -13.316 29.347 1.00 72.94 104 GLU A C 1
ATOM 809 O O . GLU A 1 104 ? -4.397 -13.184 30.348 1.00 72.94 104 GLU A O 1
ATOM 814 N N . GLU A 1 105 ? -4.571 -13.284 28.115 1.00 72.56 105 GLU A N 1
ATOM 815 C CA . GLU A 1 105 ? -3.125 -13.198 27.858 1.00 72.56 105 GLU A CA 1
ATOM 816 C C . GLU A 1 105 ? -2.578 -11.764 27.858 1.00 72.56 105 GLU A C 1
ATOM 818 O O . GLU A 1 105 ? -1.390 -11.549 28.104 1.00 72.56 105 GLU A O 1
ATOM 823 N N . LEU A 1 106 ? -3.426 -10.773 27.564 1.00 70.38 106 LEU A N 1
ATOM 824 C CA . LEU A 1 106 ? -3.060 -9.356 27.579 1.00 70.38 106 LEU A CA 1
ATOM 825 C C . LEU A 1 106 ? -3.699 -8.664 28.788 1.00 70.38 106 LEU A C 1
ATOM 827 O O . LEU A 1 106 ? -4.804 -9.020 29.182 1.00 70.38 106 LEU A O 1
ATOM 831 N N . PRO A 1 107 ? -3.053 -7.626 29.349 1.00 65.38 107 PRO A N 1
ATOM 832 C CA . PRO A 1 107 ? -3.571 -6.897 30.509 1.00 65.38 107 PRO A CA 1
ATOM 833 C C . PRO A 1 107 ? -4.849 -6.086 30.225 1.00 65.38 107 PRO A C 1
ATOM 835 O O . PRO A 1 107 ? -5.385 -5.455 31.133 1.00 65.38 107 PRO A O 1
ATOM 838 N N . THR A 1 108 ? -5.319 -6.060 28.977 1.00 76.31 108 THR A N 1
ATOM 839 C CA . THR A 1 108 ? -6.467 -5.272 28.525 1.00 76.31 108 THR A CA 1
ATOM 840 C C . THR A 1 108 ? -7.295 -6.057 27.517 1.00 76.31 108 THR A C 1
ATOM 842 O O . THR A 1 108 ? -6.731 -6.735 26.652 1.00 76.31 108 THR A O 1
ATOM 845 N N . ASP A 1 109 ? -8.614 -5.880 27.571 1.00 86.44 109 ASP A N 1
ATOM 846 C CA . ASP A 1 109 ? -9.539 -6.397 26.563 1.00 86.44 109 ASP A CA 1
ATOM 847 C C . ASP A 1 109 ? -9.203 -5.860 25.168 1.00 86.44 109 ASP A C 1
ATOM 849 O O . ASP A 1 109 ? -8.785 -4.710 24.988 1.00 86.44 109 ASP A O 1
ATOM 853 N N . LEU A 1 110 ? -9.429 -6.692 24.155 1.00 90.25 110 LEU A N 1
ATOM 854 C CA . LEU A 1 110 ? -9.195 -6.327 22.768 1.00 90.25 110 LEU A CA 1
ATOM 855 C C . LEU A 1 110 ? -10.424 -5.643 22.190 1.00 90.25 110 LEU A C 1
ATOM 857 O O . LEU A 1 110 ? -11.517 -6.208 22.145 1.00 90.25 110 LEU A O 1
ATOM 861 N N . THR A 1 111 ? -10.229 -4.424 21.701 1.00 93.75 111 THR A N 1
ATOM 862 C CA . THR A 1 111 ? -11.281 -3.655 21.044 1.00 93.75 111 THR A CA 1
ATOM 863 C C . THR A 1 111 ? -11.090 -3.689 19.533 1.00 93.75 111 THR A C 1
ATOM 865 O O . THR A 1 111 ? -10.075 -3.227 19.013 1.00 93.75 111 THR A O 1
ATOM 868 N N . PHE A 1 112 ? -12.093 -4.192 18.822 1.00 95.81 112 PHE A N 1
ATOM 869 C CA . PHE A 1 112 ? -12.152 -4.224 17.365 1.00 95.81 112 PHE A CA 1
ATOM 870 C C . PHE A 1 112 ? -13.247 -3.299 16.837 1.00 95.81 112 PHE A C 1
ATOM 872 O O . PHE A 1 112 ? -14.302 -3.130 17.451 1.00 95.81 112 PHE A O 1
ATOM 879 N N . TYR A 1 113 ? -13.016 -2.746 15.652 1.00 97.00 113 TYR A N 1
ATOM 880 C CA . TYR A 1 113 ? -13.968 -1.922 14.919 1.00 97.00 113 TYR A CA 1
ATOM 881 C C . TYR A 1 113 ? -14.189 -2.489 13.522 1.00 97.00 113 TYR A C 1
ATOM 883 O O . TYR A 1 113 ? -13.225 -2.765 12.809 1.00 97.00 113 TYR A O 1
ATOM 891 N N . GLN A 1 114 ? -15.447 -2.599 13.106 1.00 97.12 114 GLN A N 1
ATOM 892 C CA . GLN A 1 114 ? -15.827 -2.962 11.742 1.00 97.12 114 GLN A CA 1
ATOM 893 C C . GLN A 1 114 ? -16.546 -1.794 11.073 1.00 97.12 114 GLN A C 1
ATOM 895 O O . GLN A 1 114 ? -17.520 -1.281 11.625 1.00 97.12 114 GLN A O 1
ATOM 900 N N . SER A 1 115 ? -16.100 -1.391 9.883 1.00 95.19 115 SER A N 1
ATOM 901 C CA . SER A 1 115 ? -16.795 -0.363 9.101 1.00 95.19 115 SER A CA 1
ATOM 902 C C . SER A 1 115 ? -18.157 -0.860 8.632 1.00 95.19 115 SER A C 1
ATOM 904 O O . SER A 1 115 ? -18.272 -1.957 8.085 1.00 95.19 115 SER A O 1
ATOM 906 N N . LEU A 1 116 ? -19.182 -0.023 8.790 1.00 95.81 116 LEU A N 1
ATOM 907 C CA . LEU A 1 116 ? -20.518 -0.271 8.250 1.00 95.81 116 LEU A CA 1
ATOM 908 C C . LEU A 1 116 ? -20.589 -0.105 6.724 1.00 95.81 116 LEU A C 1
ATOM 910 O O . LEU A 1 116 ? -21.516 -0.620 6.108 1.00 95.81 116 LEU A O 1
ATOM 914 N N . ALA A 1 117 ? -19.645 0.627 6.126 1.00 92.56 117 ALA A N 1
ATOM 915 C CA . ALA A 1 117 ? -19.644 0.933 4.697 1.00 92.56 117 ALA A CA 1
ATOM 916 C C . ALA A 1 117 ? -18.821 -0.070 3.878 1.00 92.56 117 ALA A C 1
ATOM 918 O O . ALA A 1 117 ? -19.209 -0.427 2.771 1.00 92.56 117 ALA A O 1
ATOM 919 N N . THR A 1 118 ? -17.673 -0.500 4.408 1.00 90.88 118 THR A N 1
ATOM 920 C CA . THR A 1 118 ? -16.690 -1.306 3.660 1.00 90.88 118 THR A CA 1
ATOM 921 C C . THR A 1 118 ? -16.432 -2.679 4.266 1.00 90.88 118 THR A C 1
ATOM 923 O O . THR A 1 118 ? -15.639 -3.438 3.715 1.00 90.88 118 THR A O 1
ATOM 926 N N . GLU A 1 119 ? -17.027 -2.977 5.426 1.00 93.50 119 GLU A N 1
ATOM 927 C CA . GLU A 1 119 ? -16.795 -4.199 6.213 1.00 93.50 119 GLU A CA 1
ATOM 928 C C . GLU A 1 119 ? -15.332 -4.435 6.620 1.00 93.50 119 GLU A C 1
ATOM 930 O O . GLU A 1 119 ? -14.971 -5.502 7.120 1.00 93.50 119 GLU A O 1
ATOM 935 N N . ARG A 1 120 ? -14.474 -3.429 6.440 1.00 92.56 120 ARG A N 1
ATOM 936 C CA . ARG A 1 120 ? -13.071 -3.451 6.848 1.00 92.56 120 ARG A CA 1
ATOM 937 C C . ARG A 1 120 ? -12.953 -3.483 8.370 1.00 92.56 120 ARG A C 1
ATOM 939 O O . ARG A 1 120 ? -13.829 -2.984 9.073 1.00 92.56 120 ARG A O 1
ATOM 946 N N . TRP A 1 121 ? -11.838 -4.023 8.860 1.00 95.00 121 TRP A N 1
ATOM 947 C CA . TRP A 1 121 ? -11.593 -4.200 10.291 1.00 95.00 121 TRP A CA 1
ATOM 948 C C . TRP A 1 121 ? -10.389 -3.404 10.790 1.00 95.00 121 TRP A C 1
ATOM 950 O O . TRP A 1 121 ? -9.400 -3.219 10.068 1.00 95.00 121 TRP A O 1
ATOM 960 N N . TRP A 1 122 ? -10.489 -2.926 12.025 1.00 94.75 122 TRP A N 1
ATOM 961 C CA . TRP A 1 122 ? -9.425 -2.269 12.775 1.00 94.75 122 TRP A CA 1
ATOM 962 C C . TRP A 1 122 ? -9.376 -2.813 14.200 1.00 94.75 122 TRP A C 1
ATOM 964 O O . TRP A 1 122 ? -10.396 -3.242 14.737 1.00 94.75 122 TRP A O 1
ATOM 974 N N . ILE A 1 123 ? -8.203 -2.730 14.815 1.00 93.50 123 ILE A N 1
ATOM 975 C CA . ILE A 1 123 ? -7.978 -3.024 16.230 1.00 93.50 123 ILE A CA 1
ATOM 976 C C . ILE A 1 123 ? -7.478 -1.762 16.933 1.00 93.50 123 ILE A C 1
ATOM 978 O O . ILE A 1 123 ? -6.632 -1.043 16.391 1.00 93.50 123 ILE A O 1
ATOM 982 N N . GLU A 1 124 ? -8.032 -1.476 18.108 1.00 93.00 124 GLU A N 1
ATOM 983 C CA . GLU A 1 124 ? -7.565 -0.414 18.995 1.00 93.00 124 GLU A CA 1
ATOM 984 C C . GLU A 1 124 ? -6.384 -0.901 19.821 1.00 93.00 124 GLU A C 1
ATOM 986 O O . GLU A 1 124 ? -6.412 -1.995 20.387 1.00 93.00 124 GLU A O 1
ATOM 991 N N . VAL A 1 125 ? -5.368 -0.056 19.920 1.00 88.94 125 VAL A N 1
ATOM 992 C CA . VAL A 1 125 ? -4.242 -0.254 20.818 1.00 88.94 125 VAL A CA 1
ATOM 993 C C . VAL A 1 125 ? -4.295 0.848 21.866 1.00 88.94 125 VAL A C 1
ATOM 995 O O . VAL A 1 125 ? -4.245 2.034 21.497 1.00 88.94 125 VAL A O 1
ATOM 998 N N . PRO A 1 126 ? -4.416 0.480 23.155 1.00 83.06 126 PRO A N 1
ATOM 999 C CA . PRO A 1 126 ? -4.420 1.451 24.228 1.00 83.06 126 PRO A CA 1
ATOM 1000 C C . PRO A 1 126 ? -3.077 2.195 24.259 1.00 83.06 126 PRO A C 1
ATOM 1002 O O . PRO A 1 126 ? -2.039 1.648 23.872 1.00 83.06 126 PRO A O 1
ATOM 1005 N N . PRO A 1 127 ? -3.075 3.461 24.687 1.00 81.88 127 PRO A N 1
ATOM 1006 C CA . PRO A 1 127 ? -1.848 4.230 24.791 1.00 81.88 127 PRO A CA 1
ATOM 1007 C C . PRO A 1 127 ? -0.924 3.657 25.878 1.00 81.88 127 PRO A C 1
ATOM 1009 O O . PRO A 1 127 ? -1.384 3.203 26.920 1.00 81.88 127 PRO A O 1
ATOM 1012 N N . ALA A 1 128 ? 0.394 3.740 25.672 1.00 75.56 128 ALA A N 1
ATOM 1013 C CA . ALA A 1 128 ? 1.389 3.313 26.666 1.00 75.56 128 ALA A CA 1
ATOM 1014 C C . ALA A 1 128 ? 1.447 4.204 27.928 1.00 75.56 128 ALA A C 1
ATOM 1016 O O . ALA A 1 128 ? 2.086 3.852 28.916 1.00 75.56 128 ALA A O 1
ATOM 1017 N N . SER A 1 129 ? 0.819 5.380 27.886 1.00 74.69 129 SER A N 1
ATOM 1018 C CA . SER A 1 129 ? 0.759 6.366 28.968 1.00 74.69 129 SER A CA 1
ATOM 1019 C C . SER A 1 129 ? -0.537 7.167 28.848 1.00 74.69 129 SER A C 1
ATOM 1021 O O . SER A 1 129 ? -0.911 7.495 27.721 1.00 74.69 129 SER A O 1
ATOM 1023 N N . ASP A 1 130 ? -1.151 7.563 29.966 1.00 72.94 130 ASP A N 1
ATOM 1024 C CA . ASP A 1 130 ? -2.441 8.286 29.990 1.00 72.94 130 ASP A CA 1
ATOM 1025 C C . ASP A 1 130 ? -2.465 9.580 29.153 1.00 72.94 130 ASP A C 1
ATOM 1027 O O . ASP A 1 130 ? -3.513 9.978 28.650 1.00 72.94 130 ASP A O 1
ATOM 1031 N N . ASP A 1 131 ? -1.309 10.210 28.925 1.00 74.69 131 ASP A N 1
ATOM 1032 C CA . ASP A 1 131 ? -1.202 11.444 28.133 1.00 74.69 131 ASP A CA 1
ATOM 1033 C C . ASP A 1 131 ? -1.303 11.234 26.608 1.00 74.69 131 ASP A C 1
ATOM 1035 O O . ASP A 1 131 ? -1.368 12.203 25.843 1.00 74.69 131 ASP A O 1
ATOM 1039 N N . LYS A 1 132 ? -1.286 9.986 26.120 1.00 77.88 132 LYS A N 1
ATOM 1040 C CA . LYS A 1 132 ? -1.348 9.678 24.682 1.00 77.88 132 LYS A CA 1
ATOM 1041 C C . LYS A 1 132 ? -2.742 9.213 24.278 1.00 77.88 132 LYS A C 1
ATOM 1043 O O . LYS A 1 132 ? -3.427 8.512 25.009 1.00 77.88 132 LYS A O 1
ATOM 1048 N N . LYS A 1 133 ? -3.152 9.573 23.061 1.00 82.06 133 LYS A N 1
ATOM 1049 C CA . LYS A 1 133 ? -4.397 9.065 22.473 1.00 82.06 133 LYS A CA 1
ATOM 1050 C C . LYS A 1 133 ? -4.231 7.596 22.057 1.00 82.06 133 LYS A C 1
ATOM 1052 O O . LYS A 1 133 ? -3.132 7.223 21.634 1.00 82.06 133 LYS A O 1
ATOM 1057 N N . PRO A 1 134 ? -5.302 6.784 22.125 1.00 87.19 134 PRO A N 1
ATOM 1058 C CA . PRO A 1 134 ? -5.294 5.446 21.548 1.00 87.19 134 PRO A CA 1
ATOM 1059 C C . PRO A 1 134 ? -5.020 5.516 20.045 1.00 87.19 134 PRO A C 1
ATOM 1061 O O . PRO A 1 134 ? -5.279 6.529 19.387 1.00 87.19 134 PRO A O 1
ATOM 1064 N N . THR A 1 135 ? -4.496 4.425 19.498 1.00 90.06 135 THR A N 1
ATOM 1065 C CA . THR A 1 135 ? -4.229 4.301 18.060 1.00 90.06 135 THR A CA 1
ATOM 1066 C C . THR A 1 135 ? -4.982 3.114 17.488 1.00 90.06 135 THR A C 1
ATOM 1068 O O . THR A 1 135 ? -5.276 2.155 18.195 1.00 90.06 135 THR A O 1
ATOM 1071 N N . VAL A 1 136 ? -5.317 3.181 16.202 1.00 91.69 136 VAL A N 1
ATOM 1072 C CA . VAL A 1 136 ? -5.999 2.095 15.493 1.00 91.69 136 VAL A CA 1
ATOM 1073 C C . VAL A 1 136 ? -5.162 1.609 14.321 1.00 91.69 136 VAL A C 1
ATOM 1075 O O . VAL A 1 136 ? -4.618 2.400 13.540 1.00 91.69 136 VAL A O 1
ATOM 1078 N N . TYR A 1 137 ? -5.101 0.290 14.179 1.00 91.19 137 TYR A N 1
ATOM 1079 C CA . TYR A 1 137 ? -4.373 -0.390 13.110 1.00 91.19 137 TYR A CA 1
ATOM 1080 C C . TYR A 1 137 ? -5.315 -1.252 12.290 1.00 91.19 137 TYR A C 1
ATOM 1082 O O . TYR A 1 137 ? -6.315 -1.751 12.802 1.00 91.19 137 TYR A O 1
ATOM 1090 N N . SER A 1 138 ? -5.003 -1.444 11.008 1.00 91.69 138 SER A N 1
ATOM 1091 C CA . SER A 1 138 ? -5.759 -2.385 10.190 1.00 91.69 138 SER A CA 1
ATOM 1092 C C . SER A 1 138 ? -5.573 -3.818 10.669 1.00 91.69 138 SER A C 1
ATOM 1094 O O . SER A 1 138 ? -4.455 -4.241 10.974 1.00 91.69 138 SER A O 1
ATOM 1096 N N . CYS A 1 139 ? -6.659 -4.583 10.660 1.00 92.25 139 CYS A N 1
ATOM 1097 C CA . CYS A 1 139 ? -6.660 -6.024 10.886 1.00 92.25 139 CYS A CA 1
ATOM 1098 C C . CYS A 1 139 ? -7.641 -6.710 9.922 1.00 92.25 139 CYS A C 1
ATOM 1100 O O . CYS A 1 139 ? -8.337 -6.045 9.144 1.00 92.25 139 CYS A O 1
ATOM 1102 N N . GLY A 1 140 ? -7.632 -8.040 9.905 1.00 92.56 140 GLY A N 1
ATOM 1103 C CA . GLY A 1 140 ? -8.630 -8.844 9.203 1.00 92.56 140 GLY A CA 1
ATOM 1104 C C . GLY A 1 140 ? -9.827 -9.177 10.092 1.00 92.56 140 GLY A C 1
ATOM 1105 O O . GLY A 1 140 ? -9.769 -9.026 11.310 1.00 92.56 140 GLY A O 1
ATOM 1106 N N . LYS A 1 141 ? -10.900 -9.688 9.480 1.00 94.75 141 LYS A N 1
ATOM 1107 C CA . LYS A 1 141 ? -11.998 -10.338 10.216 1.00 94.75 141 LYS A CA 1
ATOM 1108 C C . LYS A 1 141 ? -11.506 -11.591 10.948 1.00 94.75 141 LYS A C 1
ATOM 1110 O O . LYS A 1 141 ? -11.895 -11.837 12.081 1.00 94.75 141 LYS A O 1
ATOM 1115 N N . GLU A 1 142 ? -10.596 -12.326 10.316 1.00 94.19 142 GLU A N 1
ATOM 1116 C CA . GLU A 1 142 ? -9.946 -13.523 10.863 1.00 94.19 142 GLU A CA 1
ATOM 1117 C C . GLU A 1 142 ? -9.206 -13.234 12.176 1.00 94.19 142 GLU A C 1
ATOM 1119 O O . GLU A 1 142 ? -9.225 -14.055 13.083 1.00 94.19 142 GLU A O 1
ATOM 1124 N N . ASP A 1 143 ? -8.604 -12.045 12.313 1.00 93.00 143 ASP A N 1
ATOM 1125 C CA . ASP A 1 143 ? -7.932 -11.621 13.548 1.00 93.00 143 ASP A CA 1
ATOM 1126 C C . ASP A 1 143 ? -8.934 -11.479 14.713 1.00 93.00 143 ASP A C 1
ATOM 1128 O O . ASP A 1 143 ? -8.636 -11.855 15.846 1.00 93.00 143 ASP A O 1
ATOM 1132 N N . TYR A 1 144 ? -10.138 -10.968 14.432 1.00 93.75 144 TYR A N 1
ATOM 1133 C CA . TYR A 1 144 ? -11.229 -10.892 15.407 1.00 93.75 144 TYR A CA 1
ATOM 1134 C C . TYR A 1 144 ? -11.772 -12.287 15.753 1.00 93.75 144 TYR A C 1
ATOM 1136 O O . TYR A 1 144 ? -11.936 -12.611 16.926 1.00 93.75 144 TYR A O 1
ATOM 1144 N N . GLU A 1 145 ? -12.010 -13.132 14.747 1.00 94.06 145 GLU A N 1
ATOM 1145 C CA . GLU A 1 145 ? -12.499 -14.502 14.949 1.00 94.06 145 GLU A CA 1
ATOM 1146 C C . GLU A 1 145 ? -11.498 -15.356 15.743 1.00 94.06 145 GLU A C 1
ATOM 1148 O O . GLU A 1 145 ? -11.899 -16.116 16.624 1.00 94.06 145 GLU A O 1
ATOM 1153 N N . ALA A 1 146 ? -10.196 -15.203 15.489 1.00 92.44 146 ALA A N 1
ATOM 1154 C CA . ALA A 1 146 ? -9.141 -15.838 16.273 1.00 92.44 146 ALA A CA 1
ATOM 1155 C C . ALA A 1 146 ? -9.155 -15.349 17.728 1.00 92.44 146 ALA A C 1
ATOM 1157 O O . ALA A 1 146 ? -9.147 -16.169 18.647 1.00 92.44 146 ALA A O 1
ATOM 1158 N N . ALA A 1 147 ? -9.278 -14.035 17.946 1.00 90.88 147 ALA A N 1
ATOM 1159 C CA . ALA A 1 147 ? -9.356 -13.466 19.289 1.00 90.88 147 ALA A CA 1
ATOM 1160 C C . ALA A 1 147 ? -10.572 -13.994 20.070 1.00 90.88 147 ALA A C 1
ATOM 1162 O O . ALA A 1 147 ? -10.444 -14.319 21.248 1.00 90.88 147 ALA A O 1
ATOM 1163 N N . CYS A 1 148 ? -11.732 -14.159 19.422 1.00 90.25 148 CYS A N 1
ATOM 1164 C CA . CYS A 1 148 ? -12.909 -14.784 20.039 1.00 90.25 148 CYS A CA 1
ATOM 1165 C C . CYS A 1 148 ? -12.679 -16.242 20.465 1.00 90.25 148 CYS A C 1
ATOM 1167 O O . CYS A 1 148 ? -13.369 -16.726 21.356 1.00 90.25 148 CYS A O 1
ATOM 1169 N N . ASN A 1 149 ? -11.718 -16.930 19.848 1.00 90.81 149 ASN A N 1
ATOM 1170 C CA . ASN A 1 149 ? -11.298 -18.284 20.209 1.00 90.81 149 ASN A CA 1
ATOM 1171 C C . ASN A 1 149 ? -10.083 -18.293 21.156 1.00 90.81 149 ASN A C 1
ATOM 1173 O O . ASN A 1 149 ? -9.402 -19.312 21.257 1.00 90.81 149 ASN A O 1
ATOM 1177 N N . HIS A 1 150 ? -9.795 -17.171 21.827 1.00 86.25 150 HIS A N 1
ATOM 1178 C CA . HIS A 1 150 ? -8.641 -16.991 22.716 1.00 86.25 150 HIS A CA 1
ATOM 1179 C C . HIS A 1 150 ? -7.284 -17.211 22.025 1.00 86.25 150 HIS A C 1
ATOM 1181 O O . HIS A 1 150 ? -6.322 -17.648 22.650 1.00 86.25 150 HIS A O 1
ATOM 1187 N N . GLN A 1 151 ? -7.195 -16.917 20.724 1.00 88.38 151 GLN A N 1
ATOM 1188 C CA . GLN A 1 151 ? -5.958 -17.013 19.952 1.00 88.38 151 GLN A CA 1
ATOM 1189 C C . GLN A 1 151 ? -5.518 -15.634 19.468 1.00 88.38 151 GLN A C 1
ATOM 1191 O O . GLN A 1 151 ? -6.235 -14.958 18.729 1.00 88.38 151 GLN A O 1
ATOM 1196 N N . ILE A 1 152 ? -4.304 -15.226 19.840 1.00 86.31 152 ILE A N 1
ATOM 1197 C CA . ILE A 1 152 ? -3.716 -13.964 19.387 1.00 86.31 152 ILE A CA 1
ATOM 1198 C C . ILE A 1 152 ? -2.769 -14.224 18.219 1.00 86.31 152 ILE A C 1
ATOM 1200 O O . ILE A 1 152 ? -1.762 -14.919 18.352 1.00 86.31 152 ILE A O 1
ATOM 1204 N N . THR A 1 153 ? -3.076 -13.638 17.062 1.00 87.62 153 THR A N 1
ATOM 1205 C CA . THR A 1 153 ? -2.243 -13.780 15.864 1.00 87.62 153 THR A CA 1
ATOM 1206 C C . THR A 1 153 ? -0.912 -13.037 16.015 1.00 87.62 153 THR A C 1
ATOM 1208 O O . THR A 1 153 ? -0.820 -11.991 16.665 1.00 87.62 153 THR A O 1
ATOM 1211 N N . ASP A 1 154 ? 0.134 -13.512 15.331 1.00 86.81 154 ASP A N 1
ATOM 1212 C CA . ASP A 1 154 ? 1.453 -12.854 15.303 1.00 86.81 154 ASP A CA 1
ATOM 1213 C C . ASP A 1 154 ? 1.391 -11.386 14.859 1.00 86.81 154 ASP A C 1
ATOM 1215 O O . ASP A 1 154 ? 2.259 -10.572 15.198 1.00 86.81 154 ASP A O 1
ATOM 1219 N N . ARG A 1 155 ? 0.391 -11.044 14.041 1.00 84.88 155 ARG A N 1
ATOM 1220 C CA . ARG A 1 155 ? 0.146 -9.676 13.590 1.00 84.88 155 ARG A CA 1
ATOM 1221 C C . ARG A 1 155 ? -0.288 -8.795 14.755 1.00 84.88 155 ARG A C 1
ATOM 1223 O O . ARG A 1 155 ? 0.300 -7.728 14.928 1.00 84.88 155 ARG A O 1
ATOM 1230 N N . ILE A 1 156 ? -1.272 -9.234 15.542 1.00 85.62 156 ILE A 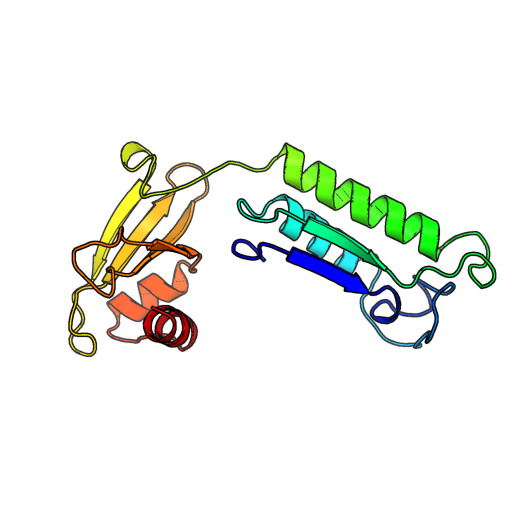N 1
ATOM 1231 C CA . ILE A 1 156 ? -1.730 -8.506 16.731 1.00 85.62 156 ILE A CA 1
ATOM 1232 C C . ILE A 1 156 ? -0.577 -8.383 17.732 1.00 85.62 156 ILE A C 1
ATOM 1234 O O . ILE A 1 156 ? -0.290 -7.277 18.187 1.00 85.62 156 ILE A O 1
ATOM 1238 N N . TRP A 1 157 ? 0.178 -9.459 17.976 1.00 86.50 157 TRP A N 1
ATOM 1239 C CA . TRP A 1 157 ? 1.372 -9.405 18.831 1.00 86.50 157 TRP A CA 1
ATOM 1240 C C . TRP A 1 157 ? 2.368 -8.326 18.396 1.00 86.50 157 TRP A C 1
ATOM 1242 O O . TRP A 1 157 ? 2.877 -7.561 19.218 1.00 86.50 157 TRP A O 1
ATOM 1252 N N . ARG A 1 158 ? 2.642 -8.224 17.092 1.00 85.75 158 ARG A N 1
ATOM 1253 C CA . ARG A 1 158 ? 3.535 -7.192 16.544 1.00 85.75 158 ARG A CA 1
ATOM 1254 C C . ARG A 1 158 ? 2.988 -5.777 16.699 1.00 85.75 158 ARG A C 1
ATOM 1256 O O . ARG A 1 158 ? 3.786 -4.858 16.850 1.00 85.75 158 ARG A O 1
ATOM 1263 N N . ILE A 1 159 ? 1.671 -5.599 16.636 1.00 84.62 159 ILE A N 1
ATOM 1264 C CA . ILE A 1 159 ? 1.021 -4.301 16.830 1.00 84.62 159 ILE A CA 1
ATOM 1265 C C . ILE A 1 159 ? 1.199 -3.844 18.285 1.00 84.62 159 ILE A C 1
ATOM 1267 O O . ILE A 1 159 ? 1.700 -2.747 18.512 1.00 84.62 159 ILE A O 1
ATOM 1271 N N . PHE A 1 160 ? 0.904 -4.709 19.258 1.00 81.75 160 PHE A N 1
ATOM 1272 C CA . PHE A 1 160 ? 1.000 -4.362 20.681 1.00 81.75 160 PHE A CA 1
ATOM 1273 C C . PHE A 1 160 ? 2.442 -4.175 21.176 1.00 81.75 160 PHE A C 1
ATOM 1275 O O . PHE A 1 160 ? 2.674 -3.364 22.061 1.00 81.75 160 PHE A O 1
ATOM 1282 N N . ARG A 1 161 ? 3.439 -4.856 20.587 1.00 79.12 161 ARG A N 1
ATOM 1283 C CA . ARG A 1 161 ? 4.863 -4.646 20.939 1.00 79.12 161 ARG A CA 1
ATOM 1284 C C . ARG A 1 161 ? 5.456 -3.336 20.416 1.00 79.12 161 ARG A C 1
ATOM 1286 O O . ARG A 1 161 ? 6.549 -2.971 20.837 1.00 79.12 161 ARG A O 1
ATOM 1293 N N . LYS A 1 162 ? 4.809 -2.689 19.444 1.00 64.62 162 LYS A N 1
ATOM 1294 C CA . LYS A 1 162 ? 5.274 -1.417 18.869 1.00 64.62 162 LYS A CA 1
ATOM 1295 C C . LYS A 1 162 ? 4.791 -0.192 19.650 1.00 64.62 162 LYS A C 1
ATOM 1297 O O . LYS A 1 162 ? 5.290 0.897 19.370 1.00 64.62 162 LYS A O 1
ATOM 1302 N N . SER A 1 163 ? 3.828 -0.367 20.555 1.00 53.69 163 SER A N 1
ATOM 1303 C CA . SER A 1 163 ? 3.237 0.704 21.364 1.00 53.69 163 SER A CA 1
ATOM 1304 C C . SER A 1 163 ? 3.991 0.961 22.658 1.00 53.69 163 SER A C 1
ATOM 1306 O O . SER A 1 163 ? 4.536 -0.003 23.236 1.00 53.69 163 SER A O 1
#

pLDDT: mean 91.2, std 7.84, range [53.69, 98.25]

Radius of gyration: 19.8 Å; chains: 1; bounding box: 40×30×58 Å

Foldseek 3Di:
DLQDQEDEAELCQEACVQAQQFDNHHNDHDHLVVLLVVLLVLLLRQRHNYYYYDGGHPVRQVVCRNVVSVVSSVVSNVVSVVVHDRDDCVVCVVQWDWDWFDAPVDPGIWIKIAGPVPRWIKTWADDPDPVDDIDIDGDHPV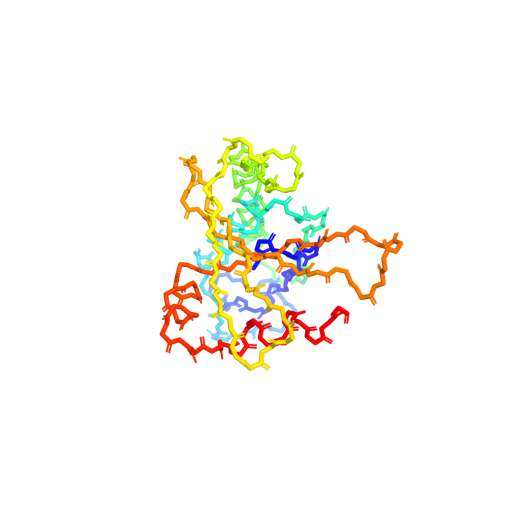QVVCSNVNHHDPVNVVVNVVD

Sequence (163 aa):
MRDADLVSIDMNAVRYADAPGTLIPCANGLYGEELCQLARYAGLGGKTSVFGVFDILPDRDPLNVTAQLAAQTIWYFLEGLSQNLYENPLEQPEKFRKYIVANEELPTDLTFYQSLATERWWIEVPPASDDKKPTVYSCGKEDYEAACNHQITDRIWRIFRKS

Secondary structure (DSSP, 8-state):
-TT-SEEEEEGGGBBTTT--SSSS-BSSSB-HHHHHHHHHHHHT-TT--EEEEE---GGG-GGGHHHHHHHHHHHHHHHHHHT-----TTT-GGGEEEEEE--SSSSSPEEEEEETTT--EEEEE--SSTTSPPEEEEE-HHHHHHHHTT---HHHHHHHTT-